Protein 8BK5 (pdb70)

InterPro domains:
  IPR000774 Peptidyl-prolyl cis-trans isomerase, FKBP-type, N-terminal [PF01346] (31-132)
  IPR001179 FKBP-type peptidyl-prolyl cis-trans isomerase domain [PF00254] (140-227)
  IPR001179 FKBP-type peptidyl-prolyl cis-trans isomerase domain [PS50059] (144-230)
  IPR008104 Macrophage infectivity potentiator [PR01730] (25-39)
  IPR008104 Macrophage infectivity potentiator [PR01730] (44-56)
  IPR008104 Macrophage infectivity potentiator [PR01730] (74-88)
  IPR008104 Macrophage infectivity potentiator [PR01730] (92-111)
  IPR036944 Peptidyl-prolyl cis-trans isomerase, FKBP-type, N-terminal domain superfamily [G3DSA:1.10.287.460] (21-124)
  IPR046357 Peptidyl-prolyl cis-trans isomerase domain superfamily [G3DSA:3.10.50.40] (125-233)

Foldseek 3Di:
DVVLVVQQVVLVVVLVVQCPDPQWDADPVRKIKGWPFADDAAQDDQQKKFWKWKWKDFPVGHTLDTCPPVPGTDMDRLNPAFQSSNVVRRVGHAQTKMKMWAFQVSHVEACQCDDSDHGRTTMIMTIHTHDMGD

Secondary structure (DSSP, 8-state):
-HHHHHHHHHHHHHHHHHTTSTT-EE-TTS-EEEEEE---SPPP-TT-EEEEEEEEEETTS-EEEE-TTSSS-EEEEGGGS-HHHHHHHHHPPTT-EEEEEE-GGGTT-TT--STTS-TT--EEEEEEEEEEE-

Radius of gyration: 14.55 Å; Cα contacts (8 Å, |Δi|>4): 304; chains: 1; bounding box: 30×39×26 Å

Nearest PDB structures (foldseek):
  8bje-assembly1_A  TM=9.963E-01  e=2.203E-27  Legionella pneumophila
  8bjd-assembly1_A  TM=9.783E-01  e=9.678E-27  Legionella pneumophila
  8r39-assembly1_C-2  TM=9.744E-01  e=1.490E-26  Legionella pneumophila
  8bk6-assembly1_B  TM=9.802E-01  e=3.994E-23  Legionella pneumophila
  7dek-assembly2_D  TM=9.745E-01  e=1.902E-17  Pseudomonas aeruginosa PAO1

B-factor: mean 24.4, std 15.51, range [13.0, 205.27]

Solvent-accessible surface area: 7279 Å² total; per-residue (Å²): 142,155,138,20,91,80,27,99,87,108,2,92,62,36,26,78,88,9,101,107,91,122,50,18,61,76,32,141,56,26,0,6,30,58,67,98,92,85,13,157,35,85,123,4,30,133,84,15,40,1,30,0,63,22,28,0,72,25,36,95,37,74,83,50,67,35,17,78,194,80,80,160,65,23,86,55,44,0,58,146,36,21,71,0,10,27,52,0,0,60,63,0,28,15,31,0,22,13,40,0,5,0,25,22,63,36,14,119,10,60,199,22,153,35,73,105,19,12,11,21,27,5,0,2,11,60,0,55,0,70,50,24,151,158

Organism: Legionella pneumophila subsp. pneumophila (strain Philadelphia 1 / ATCC 33152 / DSM 7513) (NCBI:txid272624)

Structure (mmCIF, N/CA/C/O backbone):
data_8BK5
#
_entry.id   8BK5
#
_cell.length_a   53.54
_cell.length_b   53.54
_cell.length_c   77.36
_cell.angle_alpha   90
_cell.angle_beta   90
_cell.angle_gamma   120
#
_symmetry.space_group_name_H-M   'P 31 2 1'
#
loop_
_entity.id
_entity.type
_entity.pdbx_description
1 polymer 'Peptidyl-prolyl cis-trans isomerase'
2 non-polymer (1~{S},5~{S},6~{R})-10-[3,5-bis(chloranyl)phenyl]sulfonyl-5-(hydroxymethyl)-3-(pyridin-2-ylmethyl)-3,10-diazabicyclo[4.3.1]decan-2-one
3 non-polymer 'SODIUM ION'
4 water water
#
loop_
_atom_site.group_PDB
_atom_site.id
_atom_site.type_symbol
_atom_site.label_atom_id
_atom_site.label_alt_id
_atom_site.label_comp_id
_atom_site.label_asym_id
_atom_site.label_entity_id
_atom_site.label_seq_id
_atom_site.pdbx_PDB_ins_code
_atom_site.Cartn_x
_atom_site.Cartn_y
_atom_site.Cartn_z
_atom_site.occupancy
_atom_site.B_iso_or_equiv
_atom_site.auth_seq_id
_atom_site.auth_comp_id
_atom_site.auth_asym_id
_atom_site.auth_atom_id
_atom_site.pdbx_PDB_model_num
ATOM 1 N N . ASN A 1 1 ? -39.518 1.515 -0.839 1 47.3 1 ASN A N 1
ATOM 2 C CA . ASN A 1 1 ? -40.4 2.35 -1.704 1 45.79 1 ASN A CA 1
ATOM 3 C C . ASN A 1 1 ? -39.849 2.412 -3.136 1 43.58 1 ASN A C 1
ATOM 4 O O . ASN A 1 1 ? -38.658 2.685 -3.366 1 43.09 1 ASN A O 1
ATOM 9 N N . LYS A 1 2 ? -40.712 2.15 -4.109 1 42.23 2 LYS A N 1
ATOM 10 C CA . LYS A 1 2 ? -40.306 2.021 -5.525 1 40.28 2 LYS A CA 1
ATOM 11 C C . LYS A 1 2 ? -39.653 3.306 -6.016 1 36.34 2 LYS A C 1
ATOM 12 O O . LYS A 1 2 ? -38.703 3.176 -6.713 1 35.31 2 LYS A O 1
ATOM 18 N N . LYS A 1 3 ? -40.205 4.468 -5.745 1 33.56 3 LYS A N 1
ATOM 19 C CA . LYS A 1 3 ? -39.653 5.714 -6.308 1 33.55 3 LYS A CA 1
ATOM 20 C C . LYS A 1 3 ? -38.293 5.933 -5.656 1 30.72 3 LYS A C 1
ATOM 21 O O . LYS A 1 3 ? -37.503 6.468 -6.313 1 29.63 3 LYS A O 1
ATOM 27 N N . ALA A 1 4 ? -38.112 5.656 -4.378 1 29.24 4 ALA A N 1
ATOM 28 C CA . ALA A 1 4 ? -36.824 5.914 -3.741 1 27.58 4 ALA A CA 1
ATOM 29 C C . ALA A 1 4 ? -35.726 5.069 -4.373 1 28.42 4 ALA A C 1
ATOM 30 O O . ALA A 1 4 ? -34.613 5.563 -4.625 1 26.89 4 ALA A O 1
ATOM 32 N N . ASP A 1 5 ? -36.021 3.799 -4.649 1 30.91 5 ASP A N 1
ATOM 33 C CA . ASP A 1 5 ? -35.04 2.954 -5.314 1 30.54 5 ASP A CA 1
ATOM 34 C C . ASP A 1 5 ? -34.791 3.423 -6.739 1 27.62 5 ASP A C 1
ATOM 35 O O . ASP A 1 5 ? -33.641 3.495 -7.173 1 26.2 5 ASP A O 1
ATOM 40 N N . GLU A 1 6 ? -35.848 3.743 -7.489 1 26.98 6 GLU A N 1
ATOM 41 C CA . GLU A 1 6 ? -35.655 4.173 -8.873 1 26.46 6 GLU A CA 1
ATOM 42 C C . GLU A 1 6 ? -34.808 5.433 -8.938 1 24.68 6 GLU A C 1
ATOM 43 O O . GLU A 1 6 ? -33.902 5.545 -9.774 1 23.16 6 GLU A O 1
ATOM 49 N N . ASN A 1 7 ? -35.098 6.399 -8.069 1 23.79 7 ASN A N 1
ATOM 50 C CA . ASN A 1 7 ? -34.381 7.663 -8.122 1 21.24 7 ASN A CA 1
ATOM 51 C C . ASN A 1 7 ? -32.914 7.475 -7.756 1 20.81 7 ASN A C 1
ATOM 52 O O . ASN A 1 7 ? -32.03 8.113 -8.343 1 20.25 7 ASN A O 1
ATOM 57 N N . LYS A 1 8 ? -32.639 6.603 -6.789 1 21.3 8 LYS A N 1
ATOM 58 C CA . LYS A 1 8 ? -31.26 6.328 -6.401 1 22.24 8 LYS A CA 1
ATOM 59 C C . LYS A 1 8 ? -30.488 5.679 -7.542 1 21.86 8 LYS A C 1
ATOM 60 O O . LYS A 1 8 ? -29.355 6.058 -7.827 1 20.77 8 LYS A O 1
ATOM 66 N N . VAL A 1 9 ? -31.088 4.689 -8.201 1 20.67 9 VAL A N 1
ATOM 67 C CA . VAL A 1 9 ? -30.43 4.025 -9.326 1 23.31 9 VAL A CA 1
ATOM 68 C C . VAL A 1 9 ? -30.138 5.025 -10.429 1 21.54 9 VAL A C 1
ATOM 69 O O . VAL A 1 9 ? -29.03 5.071 -10.981 1 22.39 9 VAL A O 1
ATOM 73 N N . LYS A 1 10 ? -31.133 5.844 -10.774 1 21.17 10 LYS A N 1
ATOM 74 C CA . LYS A 1 10 ? -30.935 6.782 -11.867 1 21.07 10 LYS A CA 1
ATOM 75 C C . LYS A 1 10 ? -29.873 7.81 -11.509 1 20.9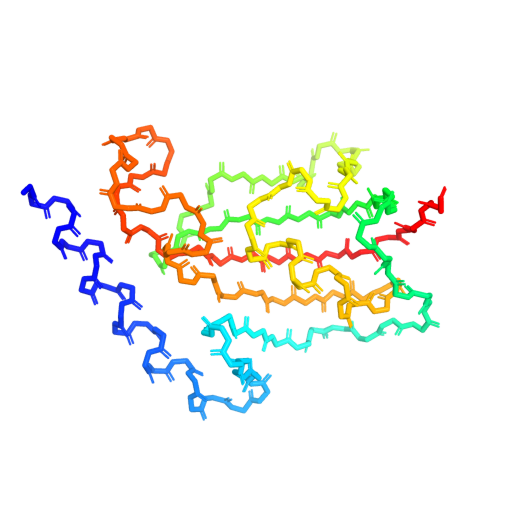2 10 LYS A C 1
ATOM 76 O O . LYS A 1 10 ? -29.051 8.165 -12.355 1 20.67 10 LYS A O 1
ATOM 82 N N . GLY A 1 11 ? -29.889 8.299 -10.267 1 19.44 11 GLY A N 1
ATOM 83 C CA . GLY A 1 11 ? -28.944 9.328 -9.874 1 19.55 11 GLY A CA 1
ATOM 84 C C . GLY A 1 11 ? -27.522 8.81 -9.839 1 20.49 11 GLY A C 1
ATOM 85 O O . GLY A 1 11 ? -26.6 9.464 -10.332 1 19.15 11 GLY A O 1
ATOM 86 N N . GLU A 1 12 ? -27.326 7.629 -9.254 1 21.65 12 GLU A N 1
ATOM 87 C CA . GLU A 1 12 ? -25.986 7.049 -9.199 1 22.15 12 GLU A CA 1
ATOM 88 C C . GLU A 1 12 ? -25.447 6.793 -10.602 1 21.22 12 GLU A C 1
ATOM 89 O O . GLU A 1 12 ? -24.271 7.06 -10.887 1 20.84 12 GLU A O 1
ATOM 95 N N . ALA A 1 13 ? -26.302 6.295 -11.498 1 21.12 13 ALA A N 1
ATOM 96 C CA . ALA A 1 13 ? -25.874 6.048 -12.868 1 20.98 13 ALA A CA 1
ATOM 97 C C . ALA A 1 13 ? -25.483 7.343 -13.548 1 22.36 13 ALA A C 1
ATOM 98 O O . ALA A 1 13 ? -24.471 7.388 -14.257 1 22.25 13 ALA A O 1
ATOM 100 N N . PHE A 1 14 ? -26.257 8.413 -13.32 1 20.8 14 PHE A N 1
ATOM 101 C CA . PHE A 1 14 ? -25.936 9.702 -13.921 1 20.23 14 PHE A CA 1
ATOM 102 C C . PHE A 1 14 ? -24.575 10.213 -13.435 1 19.47 14 PHE A C 1
ATOM 103 O O . PHE A 1 14 ? -23.724 10.604 -14.243 1 19.23 14 PHE A O 1
ATOM 111 N N . LEU A 1 15 ? -24.366 10.238 -12.107 1 18.89 15 LEU A N 1
ATOM 112 C CA . LEU A 1 15 ? -23.148 10.821 -11.548 1 18.89 15 LEU A CA 1
ATOM 113 C C . LEU A 1 15 ? -21.924 10.044 -12 1 18.94 15 LEU A C 1
ATOM 114 O O . LEU A 1 15 ? -20.87 10.633 -12.264 1 18.09 15 LEU A O 1
ATOM 119 N N . THR A 1 16 ? -22.058 8.718 -12.116 1 20.67 16 THR A N 1
ATOM 120 C CA . THR A 1 16 ? -20.965 7.856 -12.562 1 21.46 16 THR A CA 1
ATOM 121 C C . THR A 1 16 ? -20.614 8.114 -14.02 1 22.43 16 THR A C 1
ATOM 122 O O . THR A 1 16 ? -19.429 8.135 -14.387 1 23.1 16 THR A O 1
ATOM 126 N N . GLU A 1 17 ? -21.613 8.331 -14.863 1 21.25 17 GLU A N 1
ATOM 127 C CA . GLU A 1 17 ? -21.329 8.69 -16.248 1 22.56 17 GLU A CA 1
ATOM 128 C C . GLU A 1 17 ? -20.772 10.107 -16.348 1 20.89 17 GLU A C 1
ATOM 129 O O . GLU A 1 17 ? -19.817 10.361 -17.09 1 21.34 17 GLU A O 1
ATOM 135 N N . ASN A 1 18 ? -21.323 11.06 -15.609 1 18.05 18 ASN A N 1
ATOM 136 C CA . ASN A 1 18 ? -20.974 12.497 -15.777 1 16.68 18 ASN A CA 1
ATOM 137 C C . ASN A 1 18 ? -19.546 12.802 -15.33 1 17.2 18 ASN A C 1
ATOM 138 O O . ASN A 1 18 ? -18.937 13.638 -15.954 1 16.34 18 ASN A O 1
ATOM 143 N N . LYS A 1 19 ? -19.058 12.104 -14.32 1 18.47 19 LYS A N 1
ATOM 144 C CA . LYS A 1 19 ? -17.728 12.419 -13.729 1 18.7 19 LYS A CA 1
ATOM 145 C C . LYS A 1 19 ? -16.629 12.286 -14.781 1 19.67 19 LYS A C 1
ATOM 146 O O . LYS A 1 19 ? -15.601 12.896 -14.589 1 19.62 19 LYS A O 1
ATOM 152 N N . ASN A 1 20 ? -16.841 11.51 -15.835 1 19.25 20 ASN A N 1
ATOM 153 C CA . ASN A 1 20 ? -15.79 11.252 -16.848 1 19.48 20 ASN A CA 1
ATOM 154 C C . ASN A 1 20 ? -15.777 12.322 -17.925 1 19.96 20 ASN A C 1
ATOM 155 O O . ASN A 1 20 ? -14.827 12.382 -18.679 1 20.22 20 ASN A O 1
ATOM 160 N N . LYS A 1 21 ? -16.803 13.151 -17.973 1 20.39 21 LYS A N 1
ATOM 161 C CA . LYS A 1 21 ? -16.959 14.093 -19.097 1 22.56 21 LYS A CA 1
ATOM 162 C C . LYS A 1 21 ? -16.022 15.297 -18.957 1 24.4 21 LYS A C 1
ATOM 163 O O . LYS A 1 21 ? -15.763 15.718 -17.865 1 22.06 21 LYS A O 1
ATOM 169 N N . PRO A 1 22 ? -15.47 15.764 -20.091 1 29.68 22 PRO A N 1
ATOM 170 C CA . PRO A 1 22 ? -14.575 16.929 -20.073 1 29.63 22 PRO A CA 1
ATOM 171 C C . PRO A 1 22 ? -15.271 18.124 -19.447 1 25.15 22 PRO A C 1
ATOM 172 O O . PRO A 1 22 ? -16.415 18.436 -19.773 1 25.77 22 PRO A O 1
ATOM 176 N N . GLY A 1 23 ? -14.555 18.8 -18.562 1 21.79 23 GLY A N 1
ATOM 177 C CA . GLY A 1 23 ? -15.065 19.949 -17.881 1 18.33 23 GLY A CA 1
ATOM 178 C C . GLY A 1 23 ? -15.839 19.644 -16.624 1 16.87 23 GLY A C 1
ATOM 179 O O . GLY A 1 23 ? -16.222 20.58 -15.913 1 17.62 23 GLY A O 1
ATOM 180 N N . VAL A 1 24 ? -16.089 18.38 -16.312 1 16.17 24 VAL A N 1
ATOM 181 C CA . VAL A 1 24 ? -16.782 18.045 -15.075 1 17.73 24 VAL A CA 1
ATOM 182 C C . VAL A 1 24 ? -15.767 17.918 -13.946 1 16.54 24 VAL A C 1
ATOM 183 O O . VAL A 1 24 ? -14.866 17.066 -13.981 1 17.9 24 VAL A O 1
ATOM 187 N N . VAL A 1 25 ? -15.907 18.787 -12.945 1 15.98 25 VAL A N 1
ATOM 188 C CA . VAL A 1 25 ? -15.03 18.831 -11.78 1 15.82 25 VAL A CA 1
ATOM 189 C C . VAL A 1 25 ? -15.746 18.132 -10.638 1 15.96 25 VAL A C 1
ATOM 190 O O . VAL A 1 25 ? -16.894 18.484 -10.314 1 15.88 25 VAL A O 1
ATOM 194 N N . VAL A 1 26 ? -15.093 17.139 -10.036 1 16.32 26 VAL A N 1
ATOM 195 C CA . VAL A 1 26 ? -15.676 16.335 -8.973 1 16.89 26 VAL A CA 1
ATOM 196 C C . VAL A 1 26 ? -14.964 16.702 -7.69 1 17.12 26 VAL A C 1
ATOM 197 O O . VAL A 1 26 ? -13.743 16.559 -7.593 1 19.89 26 VAL A O 1
ATOM 201 N N . LEU A 1 27 ? -15.707 17.217 -6.743 1 17.74 27 LEU A N 1
ATOM 202 C CA . LEU A 1 27 ? -15.202 17.651 -5.454 1 18.52 27 LEU A CA 1
ATOM 203 C C . LEU A 1 27 ? -15.22 16.493 -4.472 1 19.77 27 LEU A C 1
ATOM 204 O O . LEU A 1 27 ? -15.925 15.501 -4.68 1 20.25 27 LEU A O 1
ATOM 209 N N . PRO A 1 28 ? -14.442 16.588 -3.393 1 20.7 28 PRO A N 1
ATOM 210 C CA . PRO A 1 28 ? -14.427 15.504 -2.4 1 22.04 28 PRO A CA 1
ATOM 211 C C . PRO A 1 28 ? -15.789 15.154 -1.831 1 22.38 28 PRO A C 1
ATOM 212 O O . PRO A 1 28 ? -16.018 13.996 -1.478 1 23.81 28 PRO A O 1
ATOM 216 N N . SER A 1 29 ? -16.705 16.118 -1.719 1 20.65 29 SER A N 1
ATOM 217 C CA . SER A 1 29 ? -18.023 15.837 -1.164 1 20.95 29 SER A CA 1
ATOM 218 C C . SER A 1 29 ? -18.883 15.007 -2.089 1 21.72 29 SER A C 1
ATOM 219 O O . SER A 1 29 ? -19.923 14.502 -1.653 1 22.13 29 SER A O 1
ATOM 222 N N . GLY A 1 30 ? -18.499 14.892 -3.352 1 21.01 30 GLY A N 1
ATOM 223 C CA . GLY A 1 30 ? -19.34 14.294 -4.356 1 17.51 30 GLY A CA 1
ATOM 224 C C . GLY A 1 30 ? -20.058 15.292 -5.237 1 16.64 30 GLY A C 1
ATOM 225 O O . GLY A 1 30 ? -20.521 14.918 -6.315 1 17.93 30 GLY A O 1
ATOM 226 N N . LEU A 1 31 ? -20.104 16.557 -4.846 1 15.52 31 LEU A N 1
ATOM 227 C CA . LEU A 1 31 ? -20.63 17.586 -5.724 1 15.48 31 LEU A CA 1
ATOM 228 C C . LEU A 1 31 ? -19.823 17.651 -7.013 1 16.79 31 LEU A C 1
ATOM 229 O O . LEU A 1 31 ? -18.599 17.572 -6.998 1 17.54 31 LEU A O 1
ATOM 234 N N . GLN A 1 32 ? -20.501 17.776 -8.137 1 13.89 32 GLN A N 1
ATOM 235 C CA . GLN A 1 32 ? -19.857 17.907 -9.452 1 14.82 32 GLN A CA 1
ATOM 236 C C . GLN A 1 32 ? -20.239 19.283 -9.997 1 14.27 32 GLN A C 1
ATOM 237 O O . GLN A 1 32 ? -21.246 19.786 -9.579 1 15.26 32 GLN A O 1
ATOM 243 N N . TYR A 1 33 ? -19.441 19.884 -10.865 1 14.72 33 TYR A N 1
ATOM 244 C CA . TYR A 1 33 ? -19.832 21.152 -11.514 1 15.78 33 TYR A CA 1
ATOM 245 C C . TYR A 1 33 ? -19.131 21.283 -12.856 1 15.7 33 TYR A C 1
ATOM 246 O O . TYR A 1 33 ? -18.222 20.606 -13.085 1 17.72 33 TYR A O 1
ATOM 255 N N . LYS A 1 34 ? -19.595 22.163 -13.706 1 15.88 34 LYS A N 1
ATOM 256 C CA . LYS A 1 34 ? -18.987 22.419 -15.021 1 16.05 34 LYS A CA 1
ATOM 257 C C . LYS A 1 34 ? -19.102 23.919 -15.233 1 15.33 34 LYS A C 1
ATOM 258 O O . LYS A 1 34 ? -20.127 24.452 -14.995 1 17.06 34 LYS A O 1
ATOM 264 N N . VAL A 1 35 ? -18.038 24.566 -15.64 1 16.26 35 VAL A N 1
ATOM 265 C CA . VAL A 1 35 ? -18.083 26.002 -15.873 1 16.9 35 VAL A CA 1
ATOM 266 C C . VAL A 1 35 ? -18.709 26.255 -17.243 1 17.85 35 VAL A C 1
ATOM 267 O O . VAL A 1 35 ? -18.215 25.779 -18.269 1 19.26 35 VAL A O 1
ATOM 271 N N A ILE A 1 36 ? -19.801 27.01 -17.265 0.4 17.28 36 ILE A N 1
ATOM 272 N N B ILE A 1 36 ? -19.826 26.967 -17.254 0.6 16.86 36 ILE A N 1
ATOM 273 C CA A ILE A 1 36 ? -20.423 27.379 -18.531 0.4 18.15 36 ILE A CA 1
ATOM 274 C CA B ILE A 1 36 ? -20.444 27.385 -18.502 0.6 18.56 36 ILE A CA 1
ATOM 275 C C A ILE A 1 36 ? -19.93 28.739 -19.014 0.4 19.11 36 ILE A C 1
ATOM 276 C C B ILE A 1 36 ? -19.843 28.697 -18.991 0.6 18.83 36 ILE A C 1
ATOM 277 O O A ILE A 1 36 ? -19.77 28.96 -20.218 0.4 20.63 36 ILE A O 1
ATOM 278 O O B ILE A 1 36 ? -19.49 28.83 -20.166 0.6 20.72 36 ILE A O 1
ATOM 287 N N . ASN A 1 37 ? -19.707 29.674 -18.093 1 19.2 37 ASN A N 1
ATOM 288 C CA . ASN A 1 37 ? -19.141 30.979 -18.428 1 21.82 37 ASN A CA 1
ATOM 289 C C . ASN A 1 37 ? -18.432 31.502 -17.189 1 21.8 37 ASN A C 1
ATOM 290 O O . ASN A 1 37 ? -19.038 31.55 -16.113 1 21.88 37 ASN A O 1
ATOM 295 N N . SER A 1 38 ? -17.163 31.884 -17.33 1 22.93 38 SER A N 1
ATOM 296 C CA A SER A 1 38 ? -16.375 32.36 -16.201 0.47 23.16 38 SER A CA 1
ATOM 297 C CA B SER A 1 38 ? -16.38 32.357 -16.198 0.53 24.87 38 SER A CA 1
ATOM 298 C C . SER A 1 38 ? -16.605 33.844 -15.978 1 23.94 38 SER A C 1
ATOM 299 O O . SER A 1 38 ? -16.57 34.632 -16.934 1 26.33 38 SER A O 1
ATOM 304 N N . GLY A 1 39 ? -16.811 34.219 -14.712 1 21.5 39 GLY A N 1
ATOM 305 C CA . GLY A 1 39 ? -16.872 35.599 -14.29 1 19.46 39 GLY A CA 1
ATOM 306 C C . GLY A 1 39 ? -15.594 35.95 -13.537 1 19.33 39 GLY A C 1
ATOM 307 O O . GLY A 1 39 ? -14.82 35.072 -13.153 1 21.61 39 GLY A O 1
ATOM 308 N N . ASN A 1 40 ? -15.384 37.26 -13.337 1 20 40 ASN A N 1
ATOM 309 C CA . ASN A 1 40 ? -14.175 37.8 -12.724 1 22.15 40 ASN A CA 1
ATOM 310 C C . ASN A 1 40 ? -14.414 38.484 -11.376 1 23.11 40 ASN A C 1
ATOM 311 O O . ASN A 1 40 ? -13.525 39.184 -10.876 1 24.82 40 ASN A O 1
ATOM 316 N N . GLY A 1 41 ? -15.572 38.29 -10.761 1 22.3 41 GLY A N 1
ATOM 317 C CA . GLY A 1 41 ? -15.901 38.961 -9.521 1 21.07 41 GLY A CA 1
ATOM 318 C C . GLY A 1 41 ? -15.452 38.167 -8.311 1 22.21 41 GLY A C 1
ATOM 319 O O . GLY A 1 41 ? -14.784 37.135 -8.415 1 21.18 41 GLY A O 1
ATOM 320 N N . VAL A 1 42 ? -15.852 38.663 -7.137 1 23.93 42 VAL A N 1
ATOM 321 C CA . VAL A 1 42 ? -15.482 38.01 -5.891 1 23.75 42 VAL A CA 1
ATOM 322 C C . VAL A 1 42 ? -16.289 36.725 -5.702 1 22.38 42 VAL A C 1
ATOM 323 O O . VAL A 1 42 ?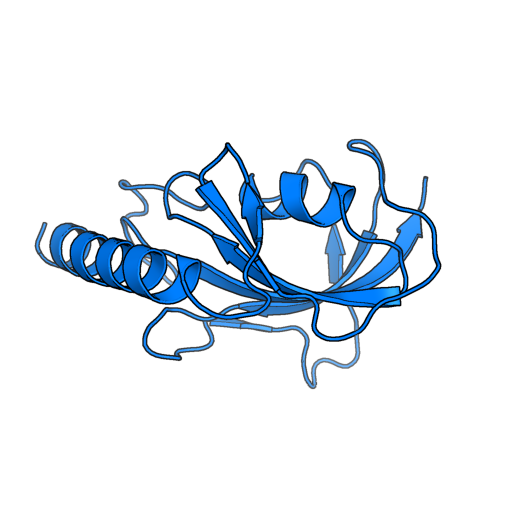 -17.385 36.534 -6.252 1 23.1 42 VAL A O 1
ATOM 327 N N . LYS A 1 43 ? -15.742 35.859 -4.926 1 21.41 43 LYS A N 1
ATOM 328 C CA . LYS A 1 43 ? -16.399 34.628 -4.528 1 20.91 43 LYS A CA 1
ATOM 329 C C . LYS A 1 43 ? -17.102 34.858 -3.195 1 21.12 43 LYS A C 1
ATOM 330 O O . LYS A 1 43 ? -16.503 35.432 -2.279 1 22.88 43 LYS A O 1
ATOM 336 N N . PRO A 1 44 ? -18.354 34.448 -3.042 1 20.2 44 PRO A N 1
ATOM 337 C CA . PRO A 1 44 ? -19.031 34.671 -1.767 1 20.73 44 PRO A CA 1
ATOM 338 C C . PRO A 1 44 ? -18.461 33.809 -0.661 1 19.77 44 PRO A C 1
ATOM 339 O O . PRO A 1 44 ? -18.007 32.681 -0.881 1 19.69 44 PRO A O 1
ATOM 343 N N . GLY A 1 45 ? -18.492 34.362 0.53 1 19.88 45 GLY A N 1
ATOM 344 C CA . GLY A 1 45 ? -18.26 33.598 1.735 1 20.58 45 GLY A CA 1
ATOM 345 C C . GLY A 1 45 ? -19.541 33.025 2.294 1 21.92 45 GLY A C 1
ATOM 346 O O . GLY A 1 45 ? -20.627 33.301 1.797 1 20.89 45 GLY A O 1
ATOM 347 N N . LYS A 1 46 ? -19.389 32.223 3.353 1 25.2 46 LYS A N 1
ATOM 348 C CA . LYS A 1 46 ? -20.505 31.464 3.906 1 26.28 46 LYS A CA 1
ATOM 349 C C . LYS A 1 46 ? -21.551 32.349 4.575 1 24.6 46 LYS A C 1
ATOM 350 O O . LYS A 1 46 ? -22.701 31.916 4.728 1 24.9 46 LYS A O 1
ATOM 356 N N . SER A 1 47 ? -21.187 33.572 4.954 1 25.55 47 SER A N 1
ATOM 357 C CA . SER A 1 47 ? -22.088 34.498 5.613 1 26.25 47 SER A CA 1
ATOM 358 C C . SER A 1 47 ? -22.678 35.514 4.651 1 24.61 47 SER A C 1
ATOM 359 O O . SER A 1 47 ? -23.492 36.345 5.072 1 25.57 47 SER A O 1
ATOM 362 N N . ASP A 1 48 ? -22.284 35.472 3.381 1 21.99 48 ASP A N 1
ATOM 363 C CA . ASP A 1 48 ? -22.685 36.47 2.405 1 20.16 48 ASP A CA 1
ATOM 364 C C . ASP A 1 48 ? -24.077 36.165 1.861 1 19.56 48 ASP A C 1
ATOM 365 O O . ASP A 1 48 ? -24.636 35.096 2.069 1 18.95 48 ASP A O 1
ATOM 370 N N A THR A 1 49 ? -24.647 37.158 1.192 0.61 17.63 49 THR A N 1
ATOM 371 N N B THR A 1 49 ? -24.652 37.143 1.171 0.39 18.86 49 THR A N 1
ATOM 372 C CA A THR A 1 49 ? -25.872 37.027 0.424 0.61 18.04 49 THR A CA 1
ATOM 373 C CA B THR A 1 49 ? -25.895 36.955 0.438 0.39 19.47 49 THR A CA 1
ATOM 374 C C A THR A 1 49 ? -25.495 37.048 -1.048 0.61 17 49 THR A C 1
ATOM 375 C C B THR A 1 49 ? -25.629 37.164 -1.044 0.39 18.72 49 THR A C 1
ATOM 376 O O A THR A 1 49 ? -24.5 37.668 -1.432 0.61 17.95 49 THR A O 1
ATOM 377 O O B THR A 1 49 ? -24.857 38.049 -1.427 0.39 20.04 49 THR A O 1
ATOM 384 N N . VAL A 1 50 ? -26.257 36.376 -1.835 1 17.85 50 VAL A N 1
ATOM 385 C CA . VAL A 1 50 ? -26.021 36.345 -3.311 1 17.35 50 VAL A CA 1
ATOM 386 C C . VAL A 1 50 ? -27.304 36.646 -4.074 1 16.77 50 VAL A C 1
ATOM 387 O O . VAL A 1 50 ? -28.358 36.383 -3.533 1 17.72 50 VAL A O 1
ATOM 391 N N . THR A 1 51 ? -27.191 37.194 -5.269 1 17.49 51 THR A N 1
ATOM 392 C 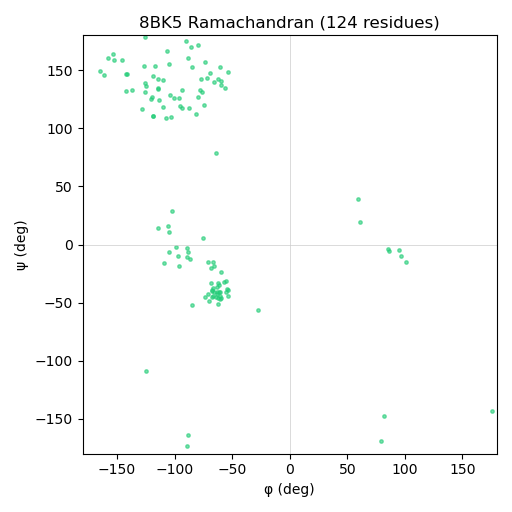CA . THR A 1 51 ? -28.328 37.384 -6.189 1 18.16 51 THR A CA 1
ATOM 393 C C . THR A 1 51 ? -27.992 36.461 -7.353 1 18.09 51 THR A C 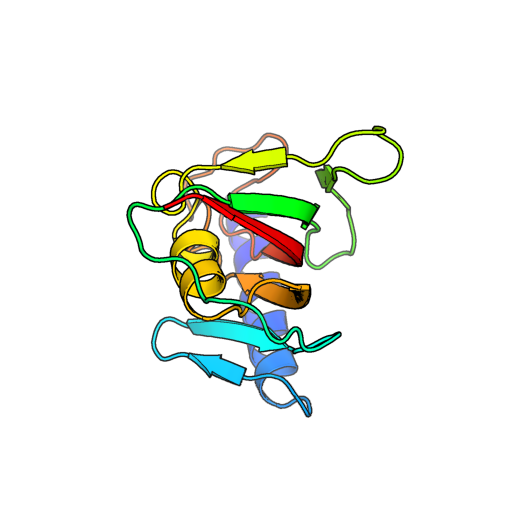1
ATOM 394 O O . THR A 1 51 ? -26.874 36.492 -7.765 1 18.05 51 THR A O 1
ATOM 398 N N . VAL A 1 52 ? -28.975 35.69 -7.793 1 17.74 52 VAL A N 1
ATOM 399 C CA . VAL A 1 52 ? -28.642 34.648 -8.845 1 18.56 52 VAL A CA 1
ATOM 400 C C . VAL A 1 52 ? -29.797 34.458 -9.81 1 17.33 52 VAL A C 1
ATOM 401 O O . VAL A 1 52 ? -30.873 34.794 -9.451 1 17.99 52 VAL A O 1
ATOM 405 N N . GLU A 1 53 ? -29.549 33.945 -10.997 1 16.24 53 GLU A N 1
ATOM 406 C CA . GLU A 1 53 ? -30.604 33.463 -11.909 1 16.21 53 GLU A CA 1
ATOM 407 C C . GLU A 1 53 ? -30.387 31.951 -11.895 1 14.83 53 GLU A C 1
ATOM 408 O O . GLU A 1 53 ? -29.271 31.559 -11.746 1 15.86 53 GLU A O 1
ATOM 414 N N . TYR A 1 54 ? -31.444 31.158 -11.909 1 15.76 54 TYR A N 1
ATOM 415 C CA . TYR A 1 54 ? -31.093 29.686 -11.887 1 14.73 54 TYR A CA 1
ATOM 416 C C . TYR A 1 54 ? -32.233 28.86 -12.442 1 13.47 54 TYR A C 1
ATOM 417 O O . TYR A 1 54 ? -33.311 29.366 -12.534 1 15.1 54 TYR A O 1
ATOM 426 N N . THR A 1 55 ? -31.945 27.658 -12.855 1 13.56 55 THR A N 1
ATOM 427 C CA . THR A 1 55 ? -32.94 26.655 -13.223 1 13.63 55 THR A CA 1
ATOM 428 C C . THR A 1 55 ? -32.51 25.329 -12.634 1 13.35 55 THR A C 1
ATOM 429 O O . THR A 1 55 ? -31.338 24.946 -12.751 1 15.51 55 THR A O 1
ATOM 433 N N . GLY A 1 56 ? -33.448 24.633 -11.996 1 13 56 GLY A N 1
ATOM 434 C CA . GLY A 1 56 ? -33.207 23.325 -11.413 1 13.78 56 GLY A CA 1
ATOM 435 C C . GLY A 1 56 ? -34.031 22.283 -12.135 1 14.16 56 GLY A C 1
ATOM 436 O O . GLY A 1 56 ? -35.23 22.48 -12.397 1 14.2 56 GLY A O 1
ATOM 437 N N . ARG A 1 57 ? -33.384 21.162 -12.458 1 14.17 57 ARG A N 1
ATOM 438 C CA A ARG A 1 57 ? -34.037 20.056 -13.135 0.65 15.12 57 ARG A CA 1
ATOM 439 C CA B ARG A 1 57 ? -34.046 20.055 -13.13 0.35 15.44 57 ARG A CA 1
ATOM 440 C C . ARG A 1 57 ? -33.618 18.719 -12.544 1 15.18 57 ARG A C 1
ATOM 441 O O . ARG A 1 57 ? -32.575 18.589 -11.896 1 15.45 57 ARG A O 1
ATOM 456 N N . LEU A 1 58 ? -34.452 17.729 -12.793 1 15.48 58 LEU A N 1
ATOM 457 C CA . LEU A 1 58 ? -34.145 16.345 -12.491 1 16.52 58 LEU A CA 1
ATOM 458 C C . LEU A 1 58 ? -33.364 15.731 -13.653 1 17.71 58 LEU A C 1
ATOM 459 O O . LEU A 1 58 ? -33.209 16.321 -14.721 1 19.21 58 LEU A O 1
ATOM 464 N N . ILE A 1 59 ? -32.838 14.529 -13.421 1 18.71 59 ILE A N 1
ATOM 465 C CA . ILE A 1 59 ? -32.019 13.878 -14.438 1 19.97 59 ILE A CA 1
ATOM 466 C C . ILE A 1 59 ? -32.82 13.615 -15.706 1 21.42 59 ILE A C 1
ATOM 467 O O . ILE A 1 59 ? -32.274 13.685 -16.819 1 21.48 59 ILE A O 1
ATOM 472 N N . ASP A 1 60 ? -34.125 13.345 -15.577 1 20.56 60 ASP A N 1
ATOM 473 C CA . ASP A 1 60 ? -34.934 13.122 -16.773 1 19.74 60 ASP A CA 1
ATOM 474 C C . ASP A 1 60 ? -35.27 14.411 -17.521 1 19.66 60 ASP A C 1
ATOM 475 O O . ASP A 1 60 ? -35.987 14.341 -18.521 1 21.54 60 ASP A O 1
ATOM 480 N N . GLY A 1 61 ? -34.72 15.558 -17.106 1 18.17 61 GLY A N 1
ATOM 481 C CA . GLY A 1 61 ? -34.926 16.802 -17.81 1 19.45 61 GLY A CA 1
ATOM 482 C C . GLY A 1 61 ? -36.037 17.672 -17.287 1 18.12 61 GLY A C 1
ATOM 483 O O . GLY A 1 61 ? -36.209 18.786 -17.793 1 18.65 61 GLY A O 1
ATOM 484 N N . THR A 1 62 ? -36.799 17.207 -16.302 1 17.42 62 THR A N 1
ATOM 485 C CA . THR A 1 62 ? -37.947 17.964 -15.836 1 16.37 62 THR A CA 1
ATOM 486 C C . THR A 1 62 ? -37.498 19.147 -14.997 1 16.4 62 THR A C 1
ATOM 487 O O . THR A 1 62 ? -36.878 18.979 -13.944 1 17.06 62 THR A O 1
ATOM 491 N N . VAL A 1 63 ? -37.858 20.345 -15.436 1 15.2 63 VAL A N 1
ATOM 492 C CA . VAL A 1 63 ? -37.545 21.554 -14.675 1 15.27 63 VAL A CA 1
ATOM 493 C C . VAL A 1 63 ? -38.563 21.705 -13.551 1 14.84 63 VAL A C 1
ATOM 494 O O . VAL A 1 63 ? -39.778 21.699 -13.791 1 16.43 63 VAL A O 1
ATOM 498 N N . PHE A 1 64 ? -38.089 21.855 -12.313 1 14.62 64 PHE A N 1
ATOM 499 C CA . PHE A 1 64 ? -38.958 21.992 -11.148 1 14.72 64 PHE A CA 1
ATOM 500 C C . PHE A 1 64 ? -38.952 23.391 -10.543 1 14.45 64 PHE A C 1
ATOM 501 O O . PHE A 1 64 ? -39.83 23.7 -9.741 1 15.76 64 PHE A O 1
ATOM 509 N N . ASP A 1 65 ? -37.979 24.244 -10.882 1 14.89 65 ASP A N 1
ATOM 510 C CA . ASP A 1 65 ? -37.95 25.62 -10.387 1 14.62 65 ASP A CA 1
ATOM 511 C C . ASP A 1 65 ? -37.037 26.425 -11.3 1 14.55 65 ASP A C 1
ATOM 512 O O . ASP A 1 65 ? -36.043 25.902 -11.805 1 16.6 65 ASP A O 1
ATOM 517 N N . SER A 1 66 ? -37.369 27.7 -11.5 1 15.07 66 SER A N 1
ATOM 518 C CA . SER A 1 66 ? -36.537 28.562 -12.325 1 15.17 66 SER A CA 1
ATOM 519 C C . SER A 1 66 ? -36.908 30.005 -12.101 1 14.76 66 SER A C 1
ATOM 520 O O . SER A 1 66 ? -38.078 30.317 -11.859 1 15.61 66 SER A O 1
ATOM 523 N N . THR A 1 67 ? -35.924 30.882 -12.241 1 15.47 67 THR A N 1
ATOM 524 C CA . THR A 1 67 ? -36.162 32.313 -12.325 1 16.11 67 THR A CA 1
ATOM 525 C C . THR A 1 67 ? -36.38 32.801 -13.751 1 17.84 67 THR A C 1
ATOM 526 O O . THR A 1 67 ? -36.633 33.997 -13.958 1 17.42 67 THR A O 1
ATOM 530 N N . GLU A 1 68 ? -36.283 31.941 -14.741 1 19.26 68 GLU A N 1
ATOM 531 C CA . GLU A 1 68 ? -36.356 32.388 -16.148 1 21.88 68 GLU A CA 1
ATOM 532 C C . GLU A 1 68 ? -37.749 32.946 -16.449 1 20.72 68 GLU A C 1
ATOM 533 O O . GLU A 1 68 ? -38.726 32.38 -15.976 1 21.19 68 GLU A O 1
ATOM 539 N N . LYS A 1 69 ? -37.792 34.031 -17.203 1 21.94 69 LYS A N 1
ATOM 540 C CA . LYS A 1 69 ? -39.043 34.707 -17.634 1 24.34 69 LYS A CA 1
ATOM 541 C C . LYS A 1 69 ? -39.86 35.215 -16.447 1 23.56 69 LYS A C 1
ATOM 542 O O . LYS A 1 69 ? -41.023 35.498 -16.654 1 23.71 69 LYS A O 1
ATOM 548 N N . THR A 1 70 ? -39.284 35.377 -15.274 1 23.41 70 THR A N 1
ATOM 549 C CA . THR A 1 70 ? -39.998 35.886 -14.08 1 23.09 70 THR A CA 1
ATOM 550 C C . THR A 1 70 ? -39.761 37.389 -13.937 1 24.32 70 THR A C 1
ATOM 551 O O . THR A 1 70 ? -40.502 38.005 -13.175 1 25.07 70 THR A O 1
ATOM 555 N N . GLY A 1 71 ? -38.734 37.927 -14.59 1 24.9 71 GLY A N 1
ATOM 556 C CA . GLY A 1 71 ? -38.413 39.331 -14.479 1 26.4 71 GLY A CA 1
ATOM 557 C C . GLY A 1 71 ? -37.54 39.723 -13.306 1 27.43 71 GLY A C 1
ATOM 558 O O . GLY A 1 71 ? -37.154 40.893 -13.209 1 28.17 71 GLY A O 1
ATOM 559 N N . LYS A 1 72 ? -37.196 38.793 -12.426 1 26.2 72 LYS A N 1
ATOM 560 C CA . LYS A 1 72 ? -36.424 39.108 -11.24 1 26.45 72 LYS A CA 1
ATOM 561 C C . LYS A 1 72 ? -35.438 37.976 -10.999 1 24.41 72 LYS A C 1
ATOM 562 O O . LYS A 1 72 ? -35.733 36.813 -11.312 1 25.6 72 LYS A O 1
ATOM 568 N N . PRO A 1 73 ? -34.252 38.287 -10.475 1 21.09 73 PRO A N 1
ATOM 569 C CA . PRO A 1 73 ? -33.379 37.244 -9.931 1 21.24 73 PRO A CA 1
ATOM 570 C C . PRO A 1 73 ? -33.868 36.871 -8.542 1 21.51 73 PRO A C 1
ATOM 571 O O . PRO A 1 73 ? -34.735 37.525 -7.973 1 25.25 73 PRO A O 1
ATOM 575 N N . ALA A 1 74 ? -33.288 35.819 -7.997 1 18.13 74 ALA A N 1
ATOM 576 C CA . ALA A 1 74 ? -33.569 35.377 -6.643 1 17.83 74 ALA A CA 1
ATOM 577 C C . ALA A 1 74 ? -32.406 35.745 -5.741 1 17.21 74 ALA A C 1
ATOM 578 O O . ALA A 1 74 ? -31.279 35.906 -6.2 1 17.7 74 ALA A O 1
ATOM 580 N N . THR A 1 75 ? -32.684 35.881 -4.447 1 18.7 75 THR A N 1
ATOM 581 C CA . THR A 1 75 ? -31.678 36.234 -3.443 1 19.51 75 THR A CA 1
ATOM 582 C C . THR A 1 75 ? -31.673 35.18 -2.344 1 20.04 75 THR A C 1
ATOM 583 O O . THR A 1 75 ? -32.727 34.715 -1.906 1 22.2 75 THR A O 1
ATOM 587 N N . PHE A 1 76 ? -30.482 34.775 -1.929 1 20.3 76 PHE A N 1
ATOM 588 C CA . PHE A 1 76 ? -30.306 33.777 -0.889 1 19.97 76 PHE A CA 1
ATOM 589 C C . PHE A 1 76 ? -29.114 34.153 -0.022 1 19.28 76 PHE A C 1
ATOM 590 O O . PHE A 1 76 ? -28.137 34.721 -0.503 1 19.7 76 PHE A O 1
ATOM 598 N N . GLN A 1 77 ? -29.207 33.825 1.264 1 20.05 77 GLN A N 1
ATOM 599 C CA . GLN A 1 77 ? -28.034 33.742 2.123 1 20.3 77 GLN A CA 1
ATOM 600 C C . GLN A 1 77 ? -27.341 32.423 1.808 1 18.33 77 GLN A C 1
ATOM 601 O O . GLN A 1 77 ? -27.992 31.383 1.736 1 18.77 77 GLN A O 1
ATOM 607 N N . VAL A 1 78 ? -26.023 32.473 1.632 1 18.05 78 VAL A N 1
ATOM 608 C CA . VAL A 1 78 ? -25.258 31.334 1.137 1 18.65 78 VAL A CA 1
ATOM 609 C C . VAL A 1 78 ? -25.486 30.092 1.983 1 20.74 78 VAL A C 1
ATOM 610 O O . VAL A 1 78 ? -25.527 28.978 1.457 1 19.45 78 VAL A O 1
ATOM 614 N N . SER A 1 79 ? -25.604 30.244 3.296 1 23.64 79 SER A N 1
ATOM 615 C CA . SER A 1 79 ? -25.672 29.057 4.144 1 24.19 79 SER A CA 1
ATOM 616 C C . SER A 1 79 ? -27.084 28.528 4.35 1 24.86 79 SER A C 1
ATOM 617 O O . SER A 1 79 ? -27.243 27.447 4.922 1 24.97 79 SER A O 1
ATOM 620 N N . GLN A 1 80 ? -28.108 29.226 3.872 1 22.89 80 GLN A N 1
ATOM 621 C CA . GLN A 1 80 ? -29.492 28.838 4.124 1 22.84 80 GLN A CA 1
ATOM 622 C C . GLN A 1 80 ? -30.138 28.159 2.934 1 22.39 80 GLN A C 1
ATOM 623 O O . GLN A 1 80 ? -31.367 28.184 2.784 1 22.49 80 GLN A O 1
ATOM 629 N N . VAL A 1 81 ? -29.333 27.493 2.121 1 19.8 81 VAL A N 1
ATOM 630 C CA . VAL A 1 81 ? -29.801 26.679 1.023 1 17.81 81 VAL A CA 1
ATOM 631 C C . VAL A 1 81 ? -29.199 25.284 1.184 1 17.55 81 VAL A C 1
ATOM 632 O O . VAL A 1 81 ? -28.438 25.004 2.114 1 17.93 81 VAL A O 1
ATOM 636 N N . ILE A 1 82 ? -29.554 24.396 0.273 1 17.08 82 ILE A N 1
ATOM 637 C CA . ILE A 1 82 ? -29.077 23.018 0.396 1 15.88 82 ILE A CA 1
ATOM 638 C C . ILE A 1 82 ? -27.553 22.959 0.35 1 14.93 82 ILE A C 1
ATOM 639 O O . ILE A 1 82 ? -26.91 23.821 -0.262 1 15.64 82 ILE A O 1
ATOM 644 N N . PRO A 1 83 ? -26.943 21.962 0.966 1 15.6 83 PRO A N 1
ATOM 645 C CA . PRO A 1 83 ? -25.479 21.911 1.014 1 15.92 83 PRO A CA 1
ATOM 646 C C . PRO A 1 83 ? -24.79 22.016 -0.325 1 15.6 83 PRO A C 1
ATOM 647 O O . PRO A 1 83 ? -23.737 22.646 -0.404 1 15.88 83 PRO A O 1
ATOM 651 N N . GLY A 1 84 ? -25.316 21.405 -1.379 1 15.98 84 GLY A N 1
ATOM 652 C CA . GLY A 1 84 ? -24.647 21.5 -2.661 1 15.84 84 GLY A CA 1
ATOM 653 C C . GLY A 1 84 ? -24.556 22.929 -3.161 1 14.84 84 GLY A C 1
ATOM 654 O O . GLY A 1 84 ? -23.605 23.29 -3.847 1 15.38 84 GLY A O 1
ATOM 655 N N . TRP A 1 85 ? -25.586 23.74 -2.879 1 14.07 85 TRP A N 1
ATOM 656 C CA . TRP A 1 85 ? -25.544 25.145 -3.26 1 14.01 85 TRP A CA 1
ATOM 657 C C . TRP A 1 85 ? -24.596 25.925 -2.362 1 15.43 85 TRP A C 1
ATOM 658 O O . TRP A 1 85 ? -23.818 26.754 -2.851 1 15.34 85 TRP A O 1
ATOM 669 N N . THR A 1 86 ? -24.659 25.704 -1.048 1 15.13 86 THR A N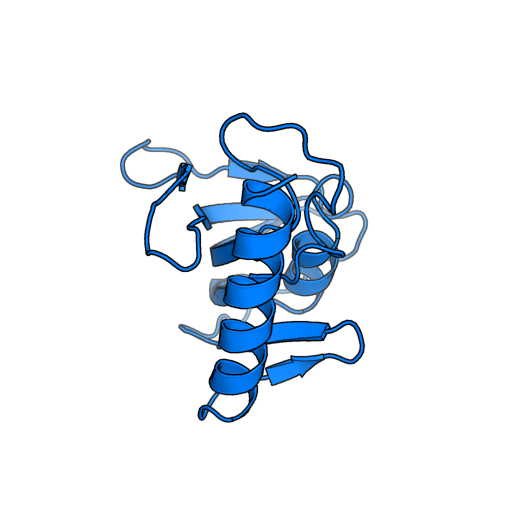 1
ATOM 670 C CA . THR A 1 86 ? -23.724 26.374 -0.142 1 15.7 86 THR A CA 1
ATOM 671 C C . THR A 1 86 ? -22.28 26.154 -0.559 1 15.75 86 THR A C 1
ATOM 672 O O . THR A 1 86 ? -21.483 27.099 -0.584 1 15.96 86 THR A O 1
ATOM 676 N N . GLU A 1 87 ? -21.931 24.921 -0.911 1 14.21 87 GLU A N 1
ATOM 677 C CA . GLU A 1 87 ? -20.57 24.611 -1.313 1 14.71 87 GLU A CA 1
ATOM 678 C C . GLU A 1 87 ? -20.259 25.233 -2.668 1 15.1 87 GLU A C 1
ATOM 679 O O . GLU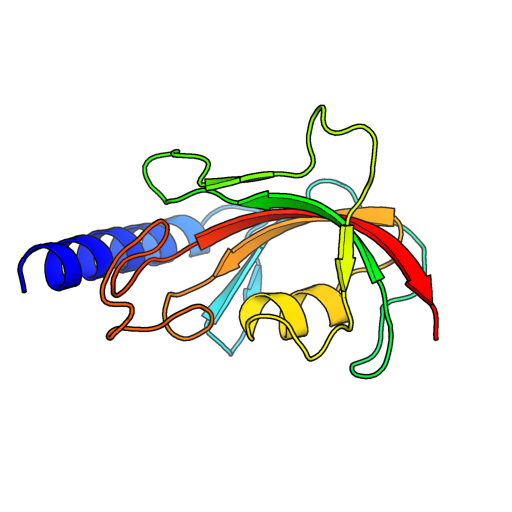 A 1 87 ? -19.214 25.879 -2.846 1 16.53 87 GLU A O 1
ATOM 685 N N . ALA A 1 88 ? -21.146 25.044 -3.646 1 15.55 88 ALA A N 1
ATOM 686 C CA . ALA A 1 88 ? -20.863 25.548 -4.986 1 15.27 88 ALA A CA 1
ATOM 687 C C . ALA A 1 88 ? -20.722 27.071 -5.002 1 15.52 88 ALA A C 1
ATOM 688 O O . ALA A 1 88 ? -19.79 27.617 -5.606 1 15.53 88 ALA A O 1
ATOM 690 N N . LEU A 1 89 ? -21.64 27.776 -4.354 1 16.06 89 LEU A N 1
ATOM 691 C CA . LEU A 1 89 ? -21.606 29.231 -4.41 1 16.14 89 LEU A CA 1
ATOM 692 C C . LEU A 1 89 ? -20.263 29.796 -3.953 1 18.08 89 LEU A C 1
ATOM 693 O O . LEU A 1 89 ? -19.757 30.763 -4.539 1 17.95 89 LEU A O 1
ATOM 698 N N . GLN A 1 90 ? -19.683 29.222 -2.901 1 16.76 90 GLN A N 1
ATOM 699 C CA . GLN A 1 90 ? -18.428 29.72 -2.351 1 16.34 90 GLN A CA 1
ATOM 700 C C . GLN A 1 90 ? -17.263 29.543 -3.308 1 15.62 90 GLN A C 1
ATOM 701 O O . GLN A 1 90 ? -16.225 30.176 -3.126 1 16.87 90 GLN A O 1
ATOM 707 N N . LEU A 1 91 ? -17.4 28.742 -4.337 1 17.1 91 LEU A N 1
ATOM 708 C CA . LEU A 1 91 ? -16.326 28.521 -5.338 1 15.89 91 LEU A CA 1
ATOM 709 C C . LEU A 1 91 ? -16.529 29.412 -6.561 1 14.7 91 LEU A C 1
ATOM 710 O O . LEU A 1 91 ? -15.626 29.489 -7.37 1 16.44 91 LEU A O 1
ATOM 715 N N . MET A 1 92 ? -17.676 30.073 -6.672 1 14.31 92 MET A N 1
ATOM 716 C CA . MET A 1 92 ? -18.027 30.798 -7.911 1 14.44 92 MET A CA 1
ATOM 717 C C . MET A 1 92 ? -17.672 32.285 -7.874 1 15.58 92 MET A C 1
ATOM 718 O O . MET A 1 92 ? -18.162 32.978 -7.013 1 16.08 92 MET A O 1
ATOM 723 N N . PRO A 1 93 ? -16.793 32.764 -8.781 1 16.88 93 PRO A N 1
ATOM 724 C CA . PRO A 1 93 ? -16.577 34.19 -8.91 1 17.16 93 PRO A CA 1
ATOM 725 C C . PRO A 1 93 ? -17.904 34.827 -9.346 1 18.29 93 PRO A C 1
ATOM 726 O O . PRO A 1 93 ? -18.667 34.251 -9.972 1 17.79 93 PRO A O 1
ATOM 730 N N . ALA A 1 94 ? -18.209 35.991 -8.85 1 18.25 94 ALA A N 1
ATOM 731 C CA . ALA A 1 94 ? -19.388 36.71 -9.297 1 18.47 94 ALA A CA 1
ATOM 732 C C . ALA A 1 94 ? -19.28 36.961 -10.793 1 18.44 94 ALA A C 1
ATOM 733 O O . ALA A 1 94 ? -18.202 37.262 -11.314 1 18.32 94 ALA A O 1
ATOM 735 N N . GLY A 1 95 ? -20.414 36.832 -11.485 1 18.96 95 GLY A N 1
ATOM 736 C CA . GLY A 1 95 ? -20.483 36.912 -12.918 1 18.14 95 GLY A CA 1
ATOM 737 C C . GLY A 1 95 ? -20.468 35.571 -13.607 1 18.23 95 GLY A C 1
ATOM 738 O O . GLY A 1 95 ? -20.714 35.515 -14.825 1 21.36 95 GLY A O 1
ATOM 739 N N . SER A 1 96 ? -20.191 34.494 -12.875 1 17.9 96 SER A N 1
ATOM 740 C CA . SER A 1 96 ? -20.056 33.185 -13.491 1 17.38 96 SER A CA 1
ATOM 741 C C . SER A 1 96 ? -21.404 32.496 -13.669 1 16.41 96 SER A C 1
ATOM 742 O O . SER A 1 96 ? -22.358 32.732 -12.916 1 16.58 96 SER A O 1
ATOM 745 N N . THR A 1 97 ? -21.47 31.626 -14.673 1 15.22 97 THR A N 1
ATOM 746 C CA . THR A 1 97 ? -22.557 30.667 -14.82 1 15.08 97 THR A CA 1
ATOM 747 C C . THR A 1 97 ? -21.95 29.278 -14.807 1 14.58 97 THR A C 1
ATOM 748 O O . THR A 1 97 ? -21.021 28.988 -15.586 1 16.37 97 THR A O 1
ATOM 752 N N . TRP A 1 98 ? -22.46 28.442 -13.902 1 15.31 98 TRP A N 1
ATOM 753 C CA . TRP A 1 98 ? -22.018 27.069 -13.748 1 16.23 98 TRP A CA 1
ATOM 754 C C . TRP A 1 98 ? -23.22 26.145 -13.829 1 15.45 98 TRP A C 1
ATOM 755 O O . TRP A 1 98 ? -24.34 26.529 -13.508 1 16.47 98 TRP A O 1
ATOM 766 N N . GLU A 1 99 ? -22.983 24.915 -14.249 1 14.95 99 GLU A N 1
ATOM 767 C CA . GLU A 1 99 ? -23.944 23.838 -14.077 1 15.73 99 GLU A CA 1
ATOM 768 C C . GLU A 1 99 ? -23.421 22.988 -12.935 1 15.09 99 GLU A C 1
ATOM 769 O O . GLU A 1 99 ? -22.24 22.631 -12.935 1 16.5 99 GLU A O 1
ATOM 775 N N . ILE A 1 100 ? -24.261 22.709 -11.945 1 14.68 100 ILE A N 1
ATOM 776 C CA . ILE A 1 100 ? -23.873 21.871 -10.815 1 15.45 100 ILE A CA 1
ATOM 777 C C . ILE A 1 100 ? -24.768 20.634 -10.768 1 13.79 100 ILE A C 1
ATOM 778 O O . ILE A 1 100 ? -25.949 20.684 -11.135 1 16.21 100 ILE A O 1
ATOM 783 N N . TYR A 1 101 ? -24.155 19.526 -10.36 1 15.51 101 TYR A N 1
ATOM 784 C CA . TYR A 1 101 ? -24.787 18.194 -10.281 1 14.04 101 TYR A CA 1
ATOM 785 C C . TYR A 1 101 ? -24.722 17.805 -8.812 1 14.29 101 TYR A C 1
ATOM 786 O O . TYR A 1 101 ? -23.664 17.466 -8.346 1 14.72 101 TYR A O 1
ATOM 795 N N . VAL A 1 102 ? -25.851 17.77 -8.128 1 14.38 102 VAL A N 1
ATOM 796 C CA . VAL A 1 102 ? -25.92 17.651 -6.676 1 14.93 102 VAL A CA 1
ATOM 797 C C . VAL A 1 102 ? -26.41 16.249 -6.31 1 15.33 102 VAL A C 1
ATOM 798 O O . VAL A 1 102 ? -27.602 15.933 -6.476 1 15.34 102 VAL A O 1
ATOM 802 N N . PRO A 1 103 ? -25.549 15.392 -5.775 1 15.21 103 PRO A N 1
ATOM 803 C CA . PRO A 1 103 ? -26.031 14.116 -5.223 1 15.33 103 PRO A CA 1
ATOM 804 C C . PRO A 1 103 ? -27.14 14.359 -4.212 1 16.32 103 PRO A C 1
ATOM 805 O O . PRO A 1 103 ? -27.134 15.346 -3.484 1 17.3 103 PRO A O 1
ATOM 809 N N . SER A 1 104 ? -28.072 13.403 -4.129 1 17.04 104 SER A N 1
ATOM 810 C CA . SER A 1 104 ? -29.232 13.573 -3.266 1 19.3 104 SER A CA 1
ATOM 811 C C . SER A 1 104 ? -28.849 13.828 -1.817 1 18.73 104 SER A C 1
ATOM 812 O O . SER A 1 104 ? -29.562 14.548 -1.118 1 19.14 104 SER A O 1
ATOM 815 N N . GLY A 1 105 ? -27.734 13.261 -1.347 1 20.2 105 GLY A N 1
ATOM 816 C CA . GLY A 1 105 ? -27.298 13.493 0.026 1 20.06 105 GLY A CA 1
ATOM 817 C C . GLY A 1 105 ? -26.887 14.926 0.322 1 20.58 105 GLY A C 1
ATOM 818 O O . GLY A 1 105 ? -26.841 15.328 1.494 1 22.07 105 GLY A O 1
ATOM 819 N N . LEU A 1 106 ? -26.593309 15.699209 -0.7278042 1 18.56 106 LEU A N 1
ATOM 820 C CA . LEU A 1 106 ? -26.201877 17.122466 -0.56516341 1 17.69 106 LEU A CA 1
ATOM 821 C C . LEU A 1 106 ? -27.391328 17.991456 -0.97357941 1 16.39 106 LEU A C 1
ATOM 822 O O . LEU A 1 106 ? -27.241675 19.207267 -1.0966378 1 16.75 106 LEU A O 1
ATOM 827 N N . ALA A 1 107 ? -28.530901 17.352871 -1.1505719 1 16.44 107 ALA A N 1
ATOM 828 C CA . ALA A 1 107 ? -29.764977 18.093588 -1.4867532 1 15.94 107 ALA A CA 1
ATOM 829 C C . ALA A 1 107 ? -30.857829 17.757603 -0.45629631 1 18.01 107 ALA A C 1
ATOM 830 O O . ALA A 1 107 ? -30.699057 18.142391 0.68405835 1 19.53 107 ALA A O 1
ATOM 832 N N . TYR A 1 108 ? -31.882847 17.002052 -0.84933578 1 17.82 108 TYR A N 1
ATOM 833 C CA . TYR A 1 108 ? -33.033506 16.768196 0.075709939 1 17.56 108 TYR A CA 1
ATOM 834 C C . TYR A 1 108 ? -33.021308 15.359205 0.6889818 1 19.62 108 TYR A C 1
ATOM 835 O O . TYR A 1 108 ? -33.847835 15.062764 1.5490601 1 20.91 108 TYR A O 1
ATOM 844 N N . GLY A 1 109 ? -32.107 14.521 0.235 1 20.52 109 GLY A N 1
ATOM 845 C CA . GLY A 1 109 ? -31.909 13.237 0.91 1 21.34 109 GLY A CA 1
ATOM 846 C C . GLY A 1 109 ? -32.908 12.158 0.593 1 24.73 109 GLY A C 1
ATOM 847 O O . GLY A 1 109 ? -33.706 12.336 -0.277 1 22.97 109 GLY A O 1
ATOM 848 N N . PRO A 1 110 ? -32.878 11.062 1.374 1 29.18 110 PRO A N 1
ATOM 849 C CA . PRO A 1 110 ? -33.669 9.885 1.048 1 35.16 110 PRO A CA 1
ATOM 850 C C . PRO A 1 110 ? -35.072 9.842 1.62 1 46.48 110 PRO A C 1
ATOM 851 O O . PRO A 1 110 ? -35.791 8.986 1.209 1 45.76 110 PRO A O 1
ATOM 855 N N . ARG A 1 111 ? -35.400905 10.757627 2.5351392 1 61 111 ARG A N 1
ATOM 856 C CA . ARG A 1 111 ? -36.737193 10.767219 3.184302 1 79.28 111 ARG A CA 1
ATOM 857 C C . ARG A 1 111 ? -37.562501 11.918025 2.6047952 1 72.48 111 ARG A C 1
ATOM 858 O O . ARG A 1 111 ? -38.580796 12.275808 3.2271278 1 70.91 111 ARG A O 1
ATOM 866 N N . SER A 1 112 ? -37.134588 12.478811 1.4689315 1 69.01 112 SER A N 1
ATOM 867 C CA . SER A 1 112 ? -37.935079 13.540066 0.80333923 1 67.27 112 SER A CA 1
ATOM 868 C C . SER A 1 112 ? -39.266392 12.930494 0.35508479 1 68.26 112 SER A C 1
ATOM 869 O O . SER A 1 112 ? -39.396564 12.635662 -0.83946936 1 66.49 112 SER A O 1
ATOM 872 N N . VAL A 1 113 ? -40.213316 12.758684 1.280113 1 71.88 113 VAL A N 1
ATOM 873 C CA . VAL A 1 113 ? -41.516015 12.088015 0.98036862 1 75.2 113 VAL A CA 1
ATOM 874 C C . VAL A 1 113 ? -41.920432 12.249476 -0.48840403 1 76.15 113 VAL A C 1
ATOM 875 O O . VAL A 1 113 ? -42.145056 11.212236 -1.1419044 1 76.55 113 VAL A O 1
ATOM 879 N N . GLY A 1 114 ? -42.016 13.483 -0.992 1 75.73 114 GLY A N 1
ATOM 880 C CA . GLY A 1 114 ? -42.54 13.679 -2.349 1 73.73 114 GLY A CA 1
ATOM 881 C C . GLY A 1 114 ? -42.661 15.148 -2.662 1 70.62 114 GLY A C 1
ATOM 882 O O . GLY A 1 114 ? -41.87 15.916 -2.1 1 72.49 114 GLY A O 1
ATOM 883 N N . GLY A 1 115 ? -43.694 15.55 -3.401 1 64.29 115 GLY A N 1
ATOM 884 C CA . GLY A 1 115 ? -43.802 16.911 -3.871 1 56.77 115 GLY A CA 1
ATOM 885 C C . GLY A 1 115 ? -42.969 17.108 -5.12 1 48.1 115 GLY A C 1
ATOM 886 O O . GLY A 1 115 ? -42.811 16.19 -5.926 1 45.36 115 GLY A O 1
ATOM 887 N N . PRO A 1 116 ? -42.405 18.304 -5.315 1 42.58 116 PRO A N 1
ATOM 888 C CA . PRO A 1 116 ? -41.543 18.475 -6.496 1 36.94 116 PRO A CA 1
ATOM 889 C C . PRO A 1 116 ? -40.354 17.536 -6.46 1 31.72 116 PRO A C 1
ATOM 890 O O . PRO A 1 116 ? -40.005 16.929 -7.48 1 32.94 116 PRO A O 1
ATOM 894 N N . ILE A 1 117 ? -39.746 17.358 -5.29 1 26.7 117 ILE A N 1
ATOM 895 C CA . ILE A 1 117 ? -38.514 16.595 -5.154 1 24.48 117 ILE A CA 1
ATOM 896 C C . ILE A 1 117 ? -38.79 15.419 -4.226 1 22.9 117 ILE A C 1
ATOM 897 O O . ILE A 1 117 ? -39.017 15.597 -3.022 1 24.16 117 ILE A O 1
ATOM 902 N N . GLY A 1 118 ? -38.789 14.221 -4.787 1 21.5 118 GLY A N 1
ATOM 903 C CA . GLY A 1 118 ? -39.023 13.035 -4.004 1 22.24 118 GLY A CA 1
ATOM 904 C C . GLY A 1 118 ? -37.733 12.491 -3.428 1 20 118 GLY A C 1
ATOM 905 O O . GLY A 1 118 ? -36.703 13.189 -3.369 1 21.02 118 GLY A O 1
ATOM 906 N N . PRO A 1 119 ? -37.766 11.237 -2.972 1 20.86 119 PRO A N 1
ATOM 907 C CA . PRO A 1 119 ? -36.597 10.673 -2.288 1 20.36 119 PRO A CA 1
ATOM 908 C C . PRO A 1 119 ? -35.448 10.385 -3.237 1 19.18 119 PRO A C 1
ATOM 909 O O . PRO A 1 119 ? -35.645 9.984 -4.383 1 21.92 119 PRO A O 1
ATOM 913 N N . ASN A 1 120 ? -34.238 10.616 -2.745 1 19.01 120 ASN A N 1
ATOM 914 C CA . ASN A 1 120 ? -33.02 10.218 -3.438 1 20.46 120 ASN A CA 1
ATOM 915 C C . ASN A 1 120 ? -32.899 10.86 -4.821 1 20.01 120 ASN A C 1
ATOM 916 O O . ASN A 1 120 ? -32.452 10.223 -5.78 1 19.96 120 ASN A O 1
ATOM 921 N N . GLU A 1 121 ? -33.286 12.129 -4.927 1 18.68 121 GLU A N 1
ATOM 922 C CA . GLU A 1 121 ? -33.231 12.834 -6.2 1 17.59 121 GLU A CA 1
ATOM 923 C C . GLU A 1 121 ? -31.915 13.586 -6.317 1 16.98 121 GLU A C 1
ATOM 924 O O . GLU A 1 121 ? -31.614 14.476 -5.506 1 18.3 121 GLU A O 1
ATOM 930 N N . THR A 1 122 ? -31.127 13.203 -7.315 1 17.03 122 THR A N 1
ATOM 931 C CA . THR A 1 122 ? -29.99 14.003 -7.749 1 17.5 122 THR A CA 1
ATOM 932 C C . THR A 1 122 ? -30.499 15.177 -8.572 1 17.05 122 THR A C 1
ATOM 933 O O . THR A 1 122 ? -31.33 15.007 -9.472 1 18.27 122 THR A O 1
ATOM 937 N N . LEU A 1 123 ? -30.02 16.373 -8.244 1 15.69 123 LEU A N 1
ATOM 938 C CA . LEU A 1 123 ? -30.532 17.603 -8.833 1 15.73 123 LEU A CA 1
ATOM 939 C C . LEU A 1 123 ? -29.471 18.282 -9.686 1 15.88 123 LEU A C 1
ATOM 940 O O . LEU A 1 123 ? -28.29 18.276 -9.345 1 17.11 123 LEU A O 1
ATOM 945 N N . ILE A 1 124 ? -29.893 18.857 -10.799 1 14.98 124 ILE A N 1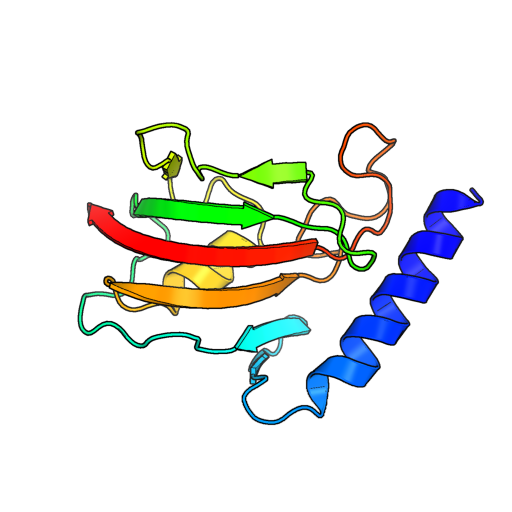
ATOM 946 C CA . ILE A 1 124 ? -28.996 19.548 -11.723 1 15.36 124 ILE A CA 1
ATOM 947 C C . ILE A 1 124 ? -29.455 20.99 -11.817 1 14.87 124 ILE A C 1
ATOM 948 O O . ILE A 1 124 ? -30.635 21.246 -12.089 1 15.91 124 ILE A O 1
ATOM 953 N N . PHE A 1 125 ? -28.539 21.92 -11.581 1 14.98 125 PHE A N 1
ATOM 954 C CA . PHE A 1 125 ? -28.862 23.357 -11.619 1 14.63 125 PHE A CA 1
ATOM 955 C C . PHE A 1 125 ? -27.978 24.155 -12.557 1 14.35 125 PHE A C 1
ATOM 956 O O . PHE A 1 125 ? -26.849 23.862 -12.66 1 15.18 125 PHE A O 1
ATOM 964 N N . LYS A 1 126 ? -28.54 25.083 -13.302 1 13.97 126 LYS A N 1
ATOM 965 C CA . LYS A 1 126 ? -27.758 26.107 -14.014 1 15.6 126 LYS A CA 1
ATOM 966 C C . LYS A 1 126 ? -27.82 27.271 -13.027 1 15.25 126 LYS A C 1
ATOM 967 O O . LYS A 1 126 ? -28.89 27.56 -12.576 1 17.04 126 LYS A O 1
ATOM 973 N N . ILE A 1 127 ? -26.69 27.837 -12.629 1 15.32 127 ILE A N 1
ATOM 974 C CA . ILE A 1 127 ? -26.641 28.968 -11.668 1 15.1 127 ILE A CA 1
ATOM 975 C C . ILE A 1 127 ? -25.801 30.095 -12.246 1 14.77 127 ILE A C 1
ATOM 976 O O . ILE A 1 127 ? -24.651 29.891 -12.435 1 15.13 127 ILE A O 1
ATOM 981 N N . HIS A 1 128 ? -26.38 31.254 -12.488 1 14.9 128 HIS A N 1
ATOM 982 C CA . HIS A 1 128 ? -25.67 32.464 -12.89 1 15.64 128 HIS A CA 1
ATOM 983 C C . HIS A 1 128 ? -25.599 33.33 -11.64 1 15.38 128 HIS A C 1
ATOM 984 O O . HIS A 1 128 ? -26.62 33.823 -11.157 1 16.49 128 HIS A O 1
ATOM 991 N N . LEU A 1 129 ? -24.4 33.471 -11.084 1 15.08 129 LEU A N 1
ATOM 992 C CA . LEU A 1 129 ? -24.174 34.336 -9.931 1 15.82 129 LEU A CA 1
ATOM 993 C C . LEU A 1 129 ? -24.03 35.77 -10.423 1 17 129 LEU A C 1
ATOM 994 O O . LEU A 1 129 ? -23.06 36.113 -11.096 1 18.73 129 LEU A O 1
ATOM 999 N N . ILE A 1 130 ? -24.991 36.61 -10.084 1 16.4 130 ILE A N 1
ATOM 1000 C CA . ILE A 1 130 ? -24.998 37.999 -10.532 1 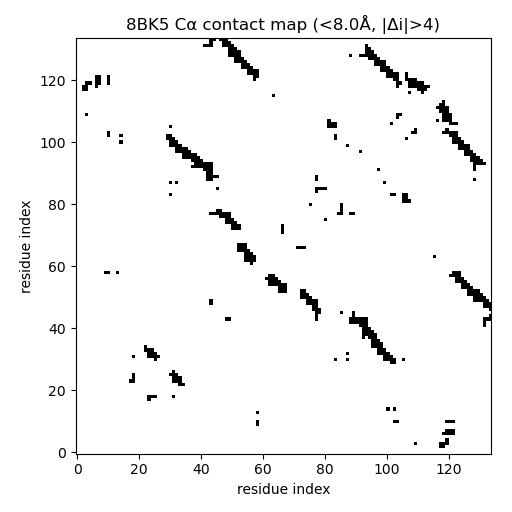18.3 130 ILE A CA 1
ATOM 1001 C C . ILE A 1 130 ? -24.172 38.867 -9.613 1 20.07 130 ILE A C 1
ATOM 1002 O O . ILE A 1 130 ? -23.312 39.624 -10.066 1 22.92 130 ILE A O 1
ATOM 1007 N N . SER A 1 131 ? -24.437 38.793 -8.313 1 20.09 131 SER A N 1
ATOM 1008 C CA . SER A 1 131 ? -23.784 39.701 -7.386 1 20.95 131 SER A CA 1
ATOM 1009 C C . SER A 1 131 ? -23.678 39.062 -6.014 1 19.79 131 SER A C 1
ATOM 1010 O O . SER A 1 131 ? -24.428 38.147 -5.672 1 19.93 131 SER A O 1
ATOM 1013 N N . VAL A 1 132 ? -22.747 39.586 -5.227 1 21.16 132 VAL A N 1
ATOM 1014 C CA . VAL A 1 132 ? -22.48 39.118 -3.855 1 21.96 132 VAL A CA 1
ATOM 1015 C C . VAL A 1 132 ? -22.564 40.327 -2.928 1 24.06 132 VAL A C 1
ATOM 1016 O O . VAL A 1 132 ? -21.953 41.343 -3.264 1 25.32 132 VAL A O 1
ATOM 1020 N N . LYS A 1 133 ? -23.289 40.219 -1.83 1 26.55 133 LYS A N 1
ATOM 1021 C CA . LYS A 1 133 ? -23.366 41.27 -0.795 1 31.7 133 LYS A CA 1
ATOM 1022 C C . LYS A 1 133 ? -22.719 40.708 0.463 1 30.27 133 LYS A C 1
ATOM 1023 O O . LYS A 1 133 ? -23.151 39.661 0.947 1 27.88 133 LYS A O 1
ATOM 1029 N N . LYS A 1 134 ? -21.724 41.413 0.976 1 31.83 134 LYS A N 1
ATOM 1030 C CA . LYS A 1 134 ? -20.973 40.956 2.156 1 33.51 134 LYS A CA 1
ATOM 1031 C C . LYS A 1 134 ? -21.816 41.127 3.405 1 36.58 134 LYS A C 1
ATOM 1032 O O . LYS A 1 134 ? -22.701 41.991 3.428 1 40.69 134 LYS A O 1
#

Sequence (134 aa):
NKKADENKVKGEAFLTENKNKPGVVVLPSGLQYKVIINSSGNGVKPGKSDTTVTVEYTGRRLIDGTVFDSTEKTGKPATFQVSQVIPGWTEALQLMPAGSTWEIYVPSGLAYGPRSVGGPIGPNETLIFKIHLISVKK